Protein AF-A0A7S4V481-F1 (afdb_monomer_lite)

Organism: NCBI:txid311494

Foldseek 3Di:
DDPDDDDDPLVVLLVVFVVVQVVLCVVVVDHDPGQLRSLVVCVVVVNDDPVVSVVSVVSRVSNVCSVPPDLLVVLLVVVVVCVVVVVPVVDDCDLVNQLVVCVVVVNDHSVCSVVSVCSNVVCVPDDDPDPPPDDPDPDDD

Sequence (141 aa):
MAVRASPDAPEILLSLDSEVLRRVCAHVGLHFSGLGAAGRALHRSGRINNRLQKKMLQLDIATAYIRHASVLLACAFIEEAFAALDLRQVGGVDLDEWTERLGQLGLSKPEEAELLFDLAVGAQGGWPHDATVEPSVTLKD

pLDDT: mean 74.17, std 21.41, range [31.88, 98.19]

Radius of gyration: 20.73 Å; chains: 1; bounding box: 50×48×55 Å

Secondary structure (DSSP, 8-state):
----PPPPHHHHHHHHHHHHHHHHHHHHT---SSHHHHHHHHHHTTSS-HHHHHHHHHHHHHHHHHHH--HHHHHHHHHHHHHHTTGGGS----HHHHHHHHHHTTS--HHHHHHHHHHHHHTTS---TT-----------

Structure (mmCIF, N/CA/C/O backbone):
data_AF-A0A7S4V481-F1
#
_entry.id   AF-A0A7S4V481-F1
#
loop_
_atom_site.group_PDB
_atom_site.id
_atom_site.type_symbol
_atom_site.label_atom_id
_atom_site.label_alt_id
_atom_site.label_comp_id
_atom_site.label_asym_id
_atom_site.label_entity_id
_atom_site.label_seq_id
_atom_site.pdbx_PDB_ins_code
_atom_site.Cartn_x
_atom_site.Cartn_y
_atom_site.Cartn_z
_atom_site.occupancy
_atom_site.B_iso_or_equiv
_atom_site.auth_seq_id
_atom_site.auth_comp_id
_atom_site.auth_asym_id
_atom_site.auth_atom_id
_atom_site.pdbx_PDB_model_num
ATOM 1 N N . MET A 1 1 ? 23.024 28.311 8.038 1.00 37.53 1 MET A N 1
ATOM 2 C CA . MET A 1 1 ? 21.606 27.892 8.044 1.00 37.53 1 MET A CA 1
ATOM 3 C C . MET A 1 1 ? 21.496 26.742 7.055 1.00 37.53 1 MET A C 1
ATOM 5 O O . MET A 1 1 ? 21.703 26.977 5.875 1.00 37.53 1 MET A O 1
ATOM 9 N N . ALA A 1 2 ? 21.358 25.498 7.521 1.00 40.47 2 ALA A N 1
ATOM 10 C CA . ALA A 1 2 ? 21.327 24.346 6.619 1.00 40.47 2 ALA A CA 1
ATOM 11 C C . ALA A 1 2 ? 19.999 24.340 5.848 1.00 40.47 2 ALA A C 1
ATOM 13 O O . ALA A 1 2 ? 18.934 24.339 6.466 1.00 40.47 2 ALA A O 1
ATOM 14 N N . VAL A 1 3 ? 20.069 24.362 4.517 1.00 42.69 3 VAL A N 1
ATOM 15 C CA . VAL A 1 3 ? 18.921 24.092 3.648 1.00 42.69 3 VAL A CA 1
ATOM 16 C C . VAL A 1 3 ? 18.527 22.642 3.906 1.00 42.69 3 VAL A C 1
ATOM 18 O O . VAL A 1 3 ? 19.248 21.727 3.517 1.00 42.69 3 VAL A O 1
ATOM 21 N N . ARG A 1 4 ? 17.427 22.413 4.628 1.00 49.19 4 ARG A N 1
ATOM 22 C CA . ARG A 1 4 ? 16.812 21.085 4.643 1.00 49.19 4 ARG A CA 1
ATOM 23 C C . ARG A 1 4 ? 16.222 20.886 3.253 1.00 49.19 4 ARG A C 1
ATOM 25 O O . ARG A 1 4 ? 15.348 21.660 2.866 1.00 49.19 4 ARG A O 1
ATOM 32 N N . ALA A 1 5 ? 16.742 19.917 2.503 1.00 59.06 5 ALA A N 1
ATOM 33 C CA . ALA A 1 5 ? 16.091 19.456 1.286 1.00 59.06 5 ALA A CA 1
ATOM 34 C C . ALA A 1 5 ? 14.615 19.177 1.609 1.00 59.06 5 ALA A C 1
ATOM 36 O O . ALA A 1 5 ? 14.304 18.667 2.690 1.00 59.06 5 ALA A O 1
ATOM 37 N N . SER A 1 6 ? 13.707 19.590 0.723 1.00 68.69 6 SER A N 1
ATOM 38 C CA . SER A 1 6 ? 12.305 19.196 0.851 1.00 68.69 6 SER A CA 1
ATOM 39 C C 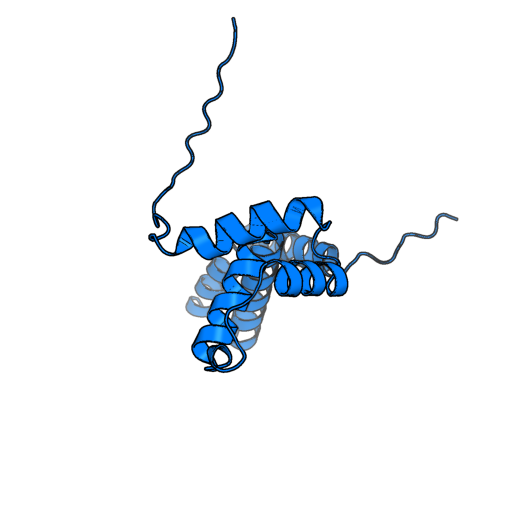. SER A 1 6 ? 12.266 17.667 0.856 1.00 68.69 6 SER A C 1
ATOM 41 O O . SER A 1 6 ? 12.877 17.091 -0.040 1.00 68.69 6 SER A O 1
ATOM 43 N N . PRO A 1 7 ? 11.612 17.010 1.831 1.00 72.88 7 PRO A N 1
ATOM 44 C CA . PRO A 1 7 ? 11.522 15.557 1.826 1.00 72.88 7 PRO A CA 1
ATOM 45 C C . PRO A 1 7 ? 10.827 15.105 0.542 1.00 72.88 7 PRO A C 1
ATOM 47 O O . PRO A 1 7 ? 9.812 15.692 0.142 1.00 72.88 7 PRO A O 1
ATOM 50 N N . ASP A 1 8 ? 11.383 14.085 -0.105 1.00 86.69 8 ASP A N 1
ATOM 51 C CA . ASP A 1 8 ? 10.801 13.533 -1.322 1.00 86.69 8 ASP A CA 1
ATOM 52 C C . ASP A 1 8 ? 9.474 12.837 -0.990 1.00 86.69 8 ASP A C 1
ATOM 54 O O . ASP A 1 8 ? 9.239 12.368 0.129 1.00 86.69 8 ASP A O 1
ATOM 58 N N . ALA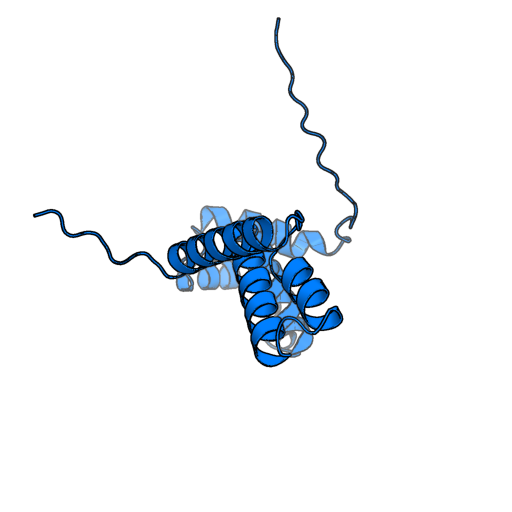 A 1 9 ? 8.573 12.762 -1.972 1.00 88.25 9 ALA A N 1
ATOM 59 C CA . ALA A 1 9 ? 7.222 12.234 -1.775 1.00 88.25 9 ALA A CA 1
ATOM 60 C C . ALA A 1 9 ? 7.165 10.857 -1.063 1.00 88.25 9 ALA A C 1
ATOM 62 O O . ALA A 1 9 ? 6.302 10.695 -0.193 1.00 88.25 9 ALA A O 1
ATOM 63 N N . PRO A 1 10 ? 8.065 9.884 -1.335 1.00 91.25 10 PRO A N 1
ATOM 64 C CA . PRO A 1 10 ? 8.070 8.608 -0.618 1.00 91.25 10 PRO A CA 1
ATOM 65 C C . PRO A 1 10 ? 8.334 8.749 0.886 1.00 91.25 10 PRO A C 1
ATOM 67 O O . PRO A 1 10 ? 7.666 8.102 1.693 1.00 91.25 10 PRO A O 1
ATOM 70 N N . GLU A 1 11 ? 9.258 9.628 1.283 1.00 91.81 11 GLU A N 1
ATOM 71 C CA . GLU A 1 11 ? 9.610 9.855 2.689 1.00 91.81 11 GLU A CA 1
ATOM 72 C C . GLU A 1 11 ? 8.437 10.474 3.462 1.00 91.81 11 GLU A C 1
ATOM 74 O O . GLU A 1 11 ? 8.134 10.061 4.588 1.00 91.81 11 GLU A O 1
ATOM 79 N N . ILE A 1 12 ? 7.723 11.412 2.827 1.00 92.19 12 ILE A N 1
ATOM 80 C CA . ILE A 1 12 ? 6.506 12.020 3.379 1.00 92.19 12 ILE A CA 1
ATOM 81 C C . ILE A 1 12 ? 5.446 10.945 3.644 1.00 92.19 12 ILE A C 1
ATOM 83 O O . ILE A 1 12 ? 4.866 10.904 4.732 1.00 92.19 12 ILE A O 1
ATOM 87 N N . LEU A 1 13 ? 5.197 10.066 2.669 1.00 94.12 13 LEU A N 1
ATOM 88 C CA . LEU A 1 13 ? 4.170 9.027 2.774 1.00 94.12 13 LEU A CA 1
ATOM 89 C C . LEU A 1 13 ? 4.513 7.989 3.850 1.00 94.12 13 LEU A C 1
ATOM 91 O O . LEU A 1 13 ? 3.661 7.681 4.684 1.00 94.12 13 LEU A O 1
ATOM 95 N N . LEU A 1 14 ? 5.759 7.506 3.889 1.00 94.38 14 LEU A N 1
ATOM 96 C CA . LEU A 1 14 ? 6.225 6.550 4.903 1.00 94.38 14 LEU A CA 1
ATOM 97 C C . LEU A 1 14 ? 6.151 7.121 6.327 1.00 94.38 14 LEU A C 1
ATOM 99 O O . LEU A 1 14 ? 5.741 6.424 7.265 1.00 94.38 14 LEU A O 1
ATOM 103 N N . SER A 1 15 ? 6.519 8.395 6.489 1.00 94.56 15 SER A N 1
ATOM 104 C CA . SER A 1 15 ? 6.458 9.091 7.778 1.00 94.56 15 SER A CA 1
ATOM 105 C C . SER A 1 15 ? 5.015 9.287 8.238 1.00 94.56 15 SER A C 1
ATOM 107 O O . SER A 1 15 ? 4.692 9.027 9.399 1.00 94.56 15 SER A O 1
ATOM 109 N N . LEU A 1 16 ? 4.132 9.702 7.324 1.00 95.00 16 LEU A N 1
ATOM 110 C CA . LEU A 1 16 ? 2.717 9.907 7.615 1.00 95.00 16 LEU A CA 1
ATOM 111 C C . LEU A 1 16 ? 2.029 8.598 8.026 1.00 95.00 16 LEU A C 1
ATOM 113 O O . LEU A 1 16 ? 1.310 8.581 9.022 1.00 95.00 16 LEU A O 1
ATOM 117 N N . ASP A 1 17 ? 2.270 7.509 7.295 1.00 96.19 17 ASP A N 1
ATOM 118 C CA . ASP A 1 17 ? 1.729 6.178 7.595 1.00 96.19 17 ASP A CA 1
ATOM 119 C C . ASP A 1 17 ? 2.120 5.706 9.001 1.00 96.19 17 ASP A C 1
ATOM 121 O O . ASP A 1 17 ? 1.263 5.389 9.832 1.00 96.19 17 ASP A O 1
ATOM 125 N N . SER A 1 18 ? 3.418 5.777 9.307 1.00 94.75 18 SER A N 1
ATOM 126 C CA . SER A 1 18 ? 3.971 5.360 10.598 1.00 94.75 18 SER A CA 1
ATOM 127 C C . SER A 1 18 ? 3.433 6.195 11.765 1.00 94.75 18 SER A C 1
ATOM 129 O O . SER A 1 18 ? 3.128 5.652 12.832 1.00 94.75 18 SER A O 1
ATOM 131 N N . GLU A 1 19 ? 3.306 7.512 11.583 1.00 97.12 19 GLU A N 1
ATOM 132 C CA . GLU A 1 19 ? 2.798 8.421 12.614 1.00 97.12 19 GLU A CA 1
ATOM 133 C C . GLU A 1 19 ? 1.303 8.205 12.874 1.00 97.12 19 GLU A C 1
ATOM 135 O O . GLU A 1 19 ? 0.881 8.077 14.028 1.00 97.12 19 GLU A O 1
ATOM 140 N N . VAL A 1 20 ? 0.488 8.111 11.818 1.00 97.31 20 VAL A N 1
ATOM 141 C CA . VAL A 1 20 ? -0.956 7.880 11.962 1.00 97.31 20 VAL A CA 1
ATOM 142 C C . VAL A 1 20 ? -1.209 6.521 12.607 1.00 97.31 20 VAL A C 1
ATOM 144 O O . VAL A 1 20 ? -2.010 6.442 13.540 1.00 97.31 20 VAL A O 1
ATOM 147 N N . LEU A 1 21 ? -0.506 5.465 12.181 1.00 97.44 21 LEU A N 1
ATOM 148 C CA . LEU A 1 21 ? -0.679 4.127 12.745 1.00 97.44 21 LEU A CA 1
ATOM 149 C C . LEU A 1 21 ? -0.338 4.113 14.235 1.00 97.44 21 LEU A C 1
ATOM 151 O O . LEU A 1 21 ? -1.124 3.621 15.044 1.00 97.44 21 LEU A O 1
ATOM 155 N N . ARG A 1 22 ? 0.789 4.725 14.617 1.00 97.62 22 ARG A N 1
ATOM 156 C CA . ARG A 1 22 ? 1.213 4.832 16.018 1.00 97.62 22 ARG A CA 1
ATOM 157 C C . ARG A 1 22 ? 0.167 5.544 16.871 1.00 97.62 22 ARG A C 1
ATOM 159 O O . ARG A 1 22 ? -0.185 5.043 17.939 1.00 97.62 22 ARG A O 1
ATOM 166 N N . ARG A 1 23 ? -0.364 6.678 16.400 1.00 97.62 23 ARG A N 1
ATOM 167 C CA . ARG A 1 23 ? -1.398 7.429 17.129 1.00 97.62 23 ARG A CA 1
ATOM 168 C C . ARG A 1 23 ? -2.711 6.669 17.233 1.00 97.62 23 ARG A C 1
ATOM 170 O O . ARG A 1 23 ? -3.334 6.690 18.291 1.00 97.62 23 ARG A O 1
ATOM 177 N N . VAL A 1 24 ? -3.122 5.983 16.169 1.00 96.88 24 VAL A N 1
ATOM 178 C CA . VAL A 1 24 ? -4.328 5.150 16.181 1.00 96.88 24 VAL A CA 1
ATOM 179 C C . VAL A 1 24 ? -4.181 4.010 17.187 1.00 96.88 24 VAL A C 1
ATOM 181 O O . VAL A 1 24 ? -5.058 3.844 18.032 1.00 96.88 24 VAL A O 1
ATOM 184 N N . CYS A 1 25 ? -3.068 3.274 17.156 1.00 97.12 25 CYS A N 1
ATOM 185 C CA . CYS A 1 25 ? -2.813 2.187 18.100 1.00 97.12 25 CYS A CA 1
ATOM 186 C C . CYS A 1 25 ? -2.806 2.689 19.551 1.00 97.12 25 CYS A C 1
ATOM 188 O O . CYS A 1 25 ? -3.476 2.107 20.403 1.00 97.12 25 CYS A O 1
ATOM 190 N N . ALA A 1 26 ? -2.124 3.808 19.819 1.00 96.94 26 ALA A N 1
ATOM 191 C CA . ALA A 1 26 ? -2.078 4.417 21.147 1.00 96.94 26 ALA A CA 1
ATOM 192 C C . ALA A 1 26 ? -3.464 4.865 21.641 1.00 96.94 26 ALA A C 1
ATOM 194 O O . ALA A 1 26 ? -3.787 4.697 22.813 1.00 96.94 26 ALA A O 1
ATOM 195 N N . HIS A 1 27 ? -4.298 5.415 20.756 1.00 95.69 27 HIS A N 1
ATOM 196 C CA . HIS A 1 27 ? -5.627 5.903 21.121 1.00 95.69 27 HIS A CA 1
ATOM 197 C C . HIS A 1 27 ? -6.653 4.777 21.320 1.00 95.69 27 HIS A C 1
ATOM 199 O O . HIS A 1 27 ? -7.555 4.890 22.147 1.00 95.69 27 HIS A O 1
ATOM 205 N N . VAL A 1 28 ? -6.551 3.699 20.541 1.00 95.12 28 VAL A N 1
ATOM 206 C CA . VAL A 1 28 ? -7.518 2.590 20.560 1.00 95.12 28 VAL A CA 1
ATOM 207 C C . VAL A 1 28 ? -7.109 1.497 21.553 1.00 95.12 28 VAL A C 1
ATOM 209 O O . VAL A 1 28 ? -7.965 0.727 21.981 1.00 95.12 28 VAL A O 1
ATOM 212 N N . GLY A 1 29 ? -5.828 1.428 21.928 1.00 94.88 29 GLY A N 1
ATOM 213 C CA . GLY A 1 29 ? -5.285 0.368 22.781 1.00 94.88 29 GLY A CA 1
ATOM 214 C C . GLY A 1 29 ? -5.175 -0.983 22.069 1.00 94.88 29 GLY A C 1
ATOM 215 O O . GLY A 1 29 ? -5.173 -2.022 22.719 1.00 94.88 29 GLY A O 1
ATOM 216 N N . LEU A 1 30 ? -5.123 -0.979 20.733 1.00 93.50 30 LEU A N 1
ATOM 217 C CA . LEU A 1 30 ? -5.017 -2.173 19.896 1.00 93.50 30 LEU A CA 1
ATOM 218 C C . LEU A 1 30 ? -3.869 -2.008 18.907 1.00 93.50 30 LEU A C 1
ATOM 220 O O . LEU A 1 30 ? -3.691 -0.935 18.334 1.00 93.50 30 LEU A O 1
ATOM 224 N N . HIS A 1 31 ? -3.130 -3.087 18.672 1.00 96.12 31 HIS A N 1
ATOM 225 C CA . HIS A 1 31 ? -2.127 -3.136 17.617 1.00 96.12 31 HIS A CA 1
ATOM 226 C C . HIS A 1 31 ? -2.764 -3.571 16.297 1.00 96.12 31 HIS A C 1
ATOM 228 O O . HIS A 1 31 ? -3.610 -4.464 16.261 1.00 96.12 31 HIS A O 1
ATOM 234 N N . PHE A 1 32 ? -2.325 -2.953 15.204 1.00 96.44 32 PHE A N 1
ATOM 235 C CA . PHE A 1 32 ? -2.728 -3.306 13.848 1.00 96.44 32 PHE A CA 1
ATOM 236 C C . PHE A 1 32 ? -1.487 -3.560 12.995 1.00 96.44 32 PHE A C 1
ATOM 238 O O . PHE A 1 32 ? -0.465 -2.904 13.185 1.00 96.44 32 PHE A O 1
ATOM 245 N N . SER A 1 33 ? -1.596 -4.479 12.035 1.00 93.50 33 SER A N 1
ATOM 246 C CA . SER A 1 33 ? -0.522 -4.777 11.079 1.00 93.50 33 SER A CA 1
ATOM 247 C C . SER A 1 33 ? -0.285 -3.662 10.052 1.00 93.50 33 SER A C 1
ATOM 249 O O . SER A 1 33 ? 0.762 -3.645 9.419 1.00 93.50 33 SER A O 1
ATOM 251 N N . GLY A 1 34 ? -1.241 -2.742 9.886 1.00 95.69 34 GLY A N 1
ATOM 252 C CA . GLY A 1 34 ? -1.180 -1.638 8.926 1.00 95.69 34 GLY A CA 1
ATOM 253 C C . GLY A 1 34 ? -2.394 -0.713 9.024 1.00 95.69 34 GLY A C 1
ATOM 254 O O . GLY A 1 34 ? -3.391 -1.027 9.698 1.00 95.69 34 GLY A O 1
ATOM 255 N N . LEU A 1 35 ? -2.333 0.435 8.346 1.00 96.19 35 LEU A N 1
ATOM 256 C CA . LEU A 1 35 ? -3.385 1.454 8.399 1.00 96.19 35 LEU A CA 1
ATOM 257 C C . LEU A 1 35 ? -4.693 0.994 7.754 1.00 96.19 35 LEU A C 1
ATOM 259 O O . LEU A 1 35 ? -5.769 1.372 8.223 1.00 96.19 35 LEU A O 1
ATOM 263 N N . GLY A 1 36 ? -4.644 0.143 6.732 1.00 96.50 36 GLY A N 1
ATOM 264 C CA . GLY A 1 36 ? -5.831 -0.415 6.095 1.00 96.50 36 GLY A CA 1
ATOM 265 C C . GLY A 1 36 ? -6.591 -1.350 7.037 1.00 96.50 36 GLY A C 1
ATOM 266 O O . GLY A 1 36 ? -7.826 -1.314 7.099 1.00 96.50 36 GLY A O 1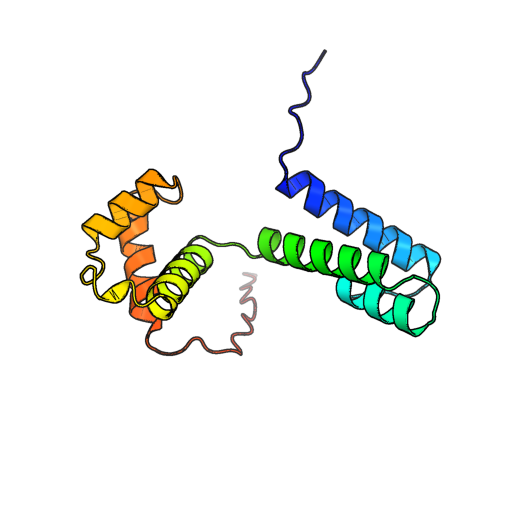
ATOM 267 N N . ALA A 1 37 ? -5.873 -2.153 7.831 1.00 96.94 37 ALA A N 1
ATOM 268 C CA . ALA A 1 37 ? -6.468 -2.991 8.871 1.00 96.94 37 ALA A CA 1
ATOM 269 C C . ALA A 1 37 ? -7.109 -2.139 9.980 1.00 96.94 37 ALA A C 1
ATOM 271 O O . ALA A 1 37 ? -8.279 -2.358 10.317 1.00 96.94 37 ALA A O 1
ATOM 272 N N . ALA A 1 38 ? -6.388 -1.124 10.466 1.00 97.62 38 ALA A N 1
ATOM 273 C CA . ALA A 1 38 ? -6.885 -0.182 11.466 1.00 97.62 38 ALA A CA 1
ATOM 274 C C . ALA A 1 38 ? -8.137 0.569 10.976 1.00 97.62 38 ALA A C 1
ATOM 276 O O . ALA A 1 38 ? -9.165 0.592 11.655 1.00 97.62 38 ALA A O 1
ATOM 277 N N . GLY A 1 39 ? -8.098 1.116 9.758 1.00 97.69 39 GLY A N 1
ATOM 278 C CA . GLY A 1 39 ? -9.209 1.852 9.155 1.00 97.69 39 GLY A CA 1
ATOM 279 C C . GLY A 1 39 ? -10.468 0.999 9.001 1.00 97.69 39 GLY A C 1
ATOM 280 O O . GLY A 1 39 ? -11.566 1.451 9.326 1.00 97.69 39 GLY A O 1
ATOM 281 N N . ARG A 1 40 ? -10.336 -0.268 8.581 1.00 98.06 40 ARG A N 1
ATOM 282 C CA . ARG A 1 40 ? -11.475 -1.203 8.511 1.00 98.06 40 ARG A CA 1
ATOM 283 C C . ARG A 1 40 ? -12.081 -1.480 9.890 1.00 98.06 40 ARG A C 1
ATOM 285 O O . ARG A 1 40 ? -13.305 -1.472 10.019 1.00 98.06 40 ARG A O 1
ATOM 292 N N . ALA A 1 41 ? -11.257 -1.711 10.913 1.00 97.38 41 ALA A N 1
ATOM 293 C CA . ALA A 1 41 ? -11.735 -1.962 12.275 1.00 97.38 41 ALA A CA 1
ATOM 294 C C . ALA A 1 41 ? -12.450 -0.737 12.877 1.00 97.38 41 ALA A C 1
ATOM 296 O O . ALA A 1 41 ? -13.537 -0.858 13.449 1.00 97.38 41 ALA A O 1
ATOM 297 N N . LEU A 1 42 ? -11.884 0.456 12.691 1.00 97.50 42 LEU A N 1
ATOM 298 C CA . LEU A 1 42 ? -12.467 1.715 13.160 1.00 97.50 42 LEU A CA 1
ATOM 299 C C . LEU A 1 42 ? -13.769 2.070 12.437 1.00 97.50 42 LEU A C 1
ATOM 301 O O . LEU A 1 42 ? -14.700 2.575 13.059 1.00 97.50 42 LEU A O 1
ATOM 305 N N . HIS A 1 43 ? -13.860 1.777 11.140 1.00 98.19 43 HIS A N 1
ATOM 306 C CA . HIS A 1 43 ? -15.084 2.000 10.377 1.00 98.19 43 HIS A CA 1
ATOM 307 C C . HIS A 1 43 ? -16.208 1.065 10.831 1.00 98.19 43 HIS A C 1
ATOM 309 O O . HIS A 1 43 ? -17.318 1.521 11.087 1.00 98.19 43 HIS A O 1
ATOM 315 N N . ARG A 1 44 ? -15.917 -0.235 11.006 1.00 97.25 44 ARG A N 1
ATOM 316 C CA . ARG A 1 44 ? -16.906 -1.209 11.509 1.00 97.25 44 ARG A CA 1
ATOM 317 C C . ARG A 1 44 ? -17.426 -0.869 12.905 1.00 97.25 44 ARG A C 1
ATOM 319 O O . ARG A 1 44 ? -18.567 -1.186 13.210 1.00 97.25 44 ARG A O 1
ATOM 326 N N . SER A 1 45 ? -16.609 -0.226 13.737 1.00 96.44 45 SER A N 1
ATOM 327 C CA . SER A 1 45 ? -17.014 0.232 15.074 1.00 96.44 45 SER A CA 1
ATOM 328 C C . SER A 1 45 ? -17.675 1.616 15.086 1.00 96.44 45 SER A C 1
ATOM 330 O O . SER A 1 45 ? -17.964 2.135 16.161 1.00 96.44 45 SER A O 1
ATOM 332 N N . GLY A 1 46 ? -17.902 2.239 13.923 1.00 97.19 46 GLY A N 1
ATOM 333 C CA . GLY A 1 46 ? -18.547 3.552 13.816 1.00 97.19 46 GLY A CA 1
ATOM 334 C C . GLY A 1 46 ? -17.690 4.732 14.291 1.00 97.19 46 GLY A C 1
ATOM 335 O O . GLY A 1 46 ? -18.200 5.841 14.413 1.00 97.19 46 GLY A O 1
ATOM 336 N N . ARG A 1 47 ? -16.391 4.526 14.553 1.00 96.75 47 ARG A N 1
ATOM 337 C CA . ARG A 1 47 ? -15.483 5.572 15.062 1.00 96.75 47 ARG A CA 1
ATOM 338 C C . ARG A 1 47 ? -14.991 6.528 13.980 1.00 96.75 47 ARG A C 1
ATOM 340 O O . ARG A 1 47 ? -14.606 7.652 14.285 1.00 96.75 47 ARG A O 1
ATOM 347 N N . ILE A 1 48 ? -14.975 6.081 12.725 1.00 97.50 48 ILE A N 1
ATOM 348 C CA . ILE A 1 48 ? -14.595 6.900 11.570 1.00 97.50 48 ILE A CA 1
ATOM 349 C C . ILE A 1 48 ? -15.585 6.715 10.426 1.00 97.50 48 ILE A C 1
ATOM 351 O O . ILE A 1 48 ? -16.202 5.662 10.278 1.00 97.50 48 ILE A O 1
ATOM 355 N N . ASN A 1 49 ? -15.693 7.730 9.572 1.00 97.94 49 ASN A N 1
ATOM 356 C CA . ASN A 1 49 ? -16.507 7.652 8.365 1.00 97.94 49 ASN A CA 1
ATOM 357 C C . ASN A 1 49 ? -15.788 6.904 7.225 1.00 97.94 49 ASN A C 1
ATOM 359 O O . ASN A 1 49 ? -14.563 6.758 7.206 1.00 97.94 49 ASN A O 1
ATOM 363 N N . ASN A 1 50 ? -16.567 6.475 6.229 1.00 97.56 50 ASN A N 1
ATOM 364 C CA . ASN A 1 50 ? -16.075 5.749 5.054 1.00 97.56 50 ASN A CA 1
ATOM 365 C C . ASN A 1 50 ? -14.996 6.529 4.275 1.00 97.56 50 ASN A C 1
ATOM 367 O O . ASN A 1 50 ? -14.046 5.954 3.752 1.00 97.56 50 ASN A O 1
ATOM 371 N N . ARG A 1 51 ? -15.097 7.865 4.222 1.00 98.00 51 ARG A N 1
ATOM 372 C CA . ARG A 1 51 ? -14.108 8.706 3.530 1.00 98.00 51 ARG A CA 1
ATOM 373 C C . ARG A 1 51 ? -12.725 8.590 4.171 1.00 98.00 51 ARG A C 1
ATOM 375 O O . ARG A 1 51 ? -11.739 8.463 3.450 1.00 98.00 51 ARG A O 1
ATOM 382 N N . LEU A 1 52 ? -12.644 8.640 5.500 1.00 97.38 52 LEU A N 1
ATOM 383 C CA . LEU A 1 52 ? -11.380 8.499 6.218 1.00 97.38 52 LEU A CA 1
ATOM 384 C C . LEU A 1 52 ? -10.845 7.067 6.121 1.00 97.38 52 LEU A C 1
ATOM 386 O O . LEU A 1 52 ? -9.657 6.892 5.871 1.00 97.38 52 LEU A O 1
ATOM 390 N N . GLN A 1 53 ? -11.718 6.059 6.212 1.00 98.12 53 GLN A N 1
ATOM 391 C CA . GLN A 1 53 ? -11.333 4.658 6.014 1.00 98.12 53 GLN A CA 1
ATOM 392 C C . GLN A 1 53 ? -10.666 4.433 4.648 1.00 98.12 53 GLN A C 1
ATOM 394 O O . GLN A 1 53 ? -9.615 3.797 4.584 1.00 98.12 53 GLN A O 1
ATOM 399 N N . LYS A 1 54 ? -11.224 4.999 3.570 1.00 97.88 54 LYS A N 1
ATOM 400 C CA . LYS A 1 54 ? -10.630 4.916 2.227 1.00 97.88 54 LYS A CA 1
ATOM 401 C C . LYS A 1 54 ? -9.279 5.618 2.137 1.00 97.88 54 LYS A C 1
ATOM 403 O O . LYS A 1 54 ? -8.361 5.063 1.550 1.00 97.88 54 LYS A O 1
ATOM 408 N N . LYS A 1 55 ? -9.133 6.798 2.750 1.00 97.69 55 LYS A N 1
ATOM 409 C CA . LYS A 1 55 ? -7.845 7.511 2.796 1.00 97.69 55 LYS A CA 1
ATOM 410 C C . LYS A 1 55 ? -6.768 6.713 3.533 1.00 97.69 55 LYS A C 1
ATOM 412 O O . LYS A 1 55 ? -5.644 6.646 3.054 1.00 97.69 55 LYS A O 1
ATOM 417 N N . MET A 1 56 ? -7.114 6.092 4.664 1.00 98.00 56 MET A N 1
ATOM 418 C CA . MET A 1 56 ? -6.192 5.220 5.404 1.00 98.00 56 MET A CA 1
ATOM 419 C C . MET A 1 56 ? -5.768 4.020 4.558 1.00 98.00 56 MET A C 1
ATOM 421 O O . MET A 1 56 ? -4.590 3.700 4.517 1.00 98.00 56 MET A O 1
ATOM 425 N N . LEU A 1 57 ? -6.712 3.396 3.845 1.00 97.56 57 LEU A N 1
ATOM 426 C CA . LEU A 1 57 ? -6.410 2.289 2.938 1.00 97.56 57 LEU A CA 1
ATOM 427 C C . LEU A 1 57 ? -5.503 2.721 1.776 1.00 97.56 57 LEU A C 1
ATOM 429 O O . LEU A 1 57 ? -4.569 2.008 1.443 1.00 97.56 57 LEU A O 1
ATOM 433 N N . GLN A 1 58 ? -5.759 3.878 1.164 1.00 97.12 58 GLN A N 1
ATOM 434 C CA . GLN A 1 58 ? -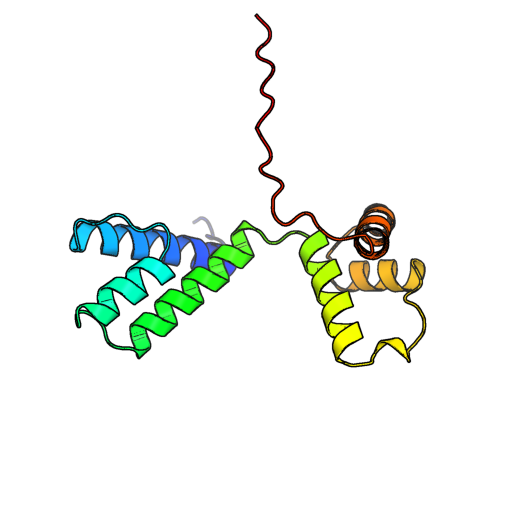4.924 4.400 0.078 1.00 97.12 58 GLN A CA 1
ATOM 435 C C . GLN A 1 58 ? -3.494 4.690 0.540 1.00 97.12 58 GLN A C 1
ATOM 437 O O . GLN A 1 58 ? -2.554 4.381 -0.186 1.00 97.12 58 GLN A O 1
ATOM 442 N N . LEU A 1 59 ? -3.336 5.257 1.739 1.00 96.31 59 LEU A N 1
ATOM 443 C CA . LEU A 1 59 ? -2.023 5.508 2.323 1.00 96.31 59 LEU A CA 1
ATOM 444 C C . LEU A 1 59 ? -1.273 4.196 2.597 1.00 96.31 59 LEU A C 1
ATOM 446 O O . LEU A 1 59 ? -0.130 4.081 2.180 1.00 96.31 59 LEU A O 1
ATOM 450 N N . ASP A 1 60 ? -1.941 3.211 3.204 1.00 96.81 60 ASP A N 1
ATOM 451 C CA . ASP A 1 60 ? -1.392 1.871 3.482 1.00 96.81 60 ASP A CA 1
ATOM 452 C C . ASP A 1 60 ? -0.938 1.159 2.198 1.00 96.81 60 ASP A C 1
ATOM 454 O O . ASP A 1 60 ? 0.138 0.574 2.140 1.00 96.81 60 ASP A O 1
ATOM 458 N N . ILE A 1 61 ? -1.740 1.249 1.129 1.00 94.25 61 ILE A N 1
ATOM 459 C CA . ILE A 1 61 ? -1.384 0.700 -0.184 1.00 94.25 61 ILE A CA 1
ATOM 460 C C . ILE A 1 61 ? -0.153 1.420 -0.738 1.00 94.25 61 ILE A C 1
ATOM 462 O O . ILE A 1 61 ? 0.804 0.767 -1.143 1.00 94.25 61 ILE A O 1
ATOM 466 N N . ALA A 1 62 ? -0.149 2.755 -0.743 1.00 93.81 62 ALA A N 1
ATOM 467 C CA . ALA A 1 62 ? 0.967 3.527 -1.277 1.00 93.81 62 ALA A CA 1
ATOM 468 C C . ALA A 1 62 ? 2.280 3.226 -0.536 1.00 93.81 62 ALA A C 1
ATOM 470 O O . ALA A 1 62 ? 3.314 3.033 -1.173 1.00 93.81 62 ALA A O 1
ATOM 471 N N . THR A 1 63 ? 2.253 3.135 0.795 1.00 94.31 63 THR A N 1
ATOM 472 C CA . THR A 1 63 ? 3.451 2.808 1.576 1.00 94.31 63 THR A CA 1
ATOM 473 C C . THR A 1 63 ? 3.875 1.356 1.429 1.00 94.31 63 THR A C 1
ATOM 475 O O . THR A 1 63 ? 5.077 1.101 1.406 1.00 94.31 63 THR A O 1
ATOM 478 N N . ALA A 1 64 ? 2.942 0.416 1.260 1.00 91.56 64 ALA A N 1
ATOM 479 C CA . ALA A 1 64 ? 3.274 -0.963 0.909 1.00 91.56 64 ALA A CA 1
ATOM 480 C C . ALA A 1 64 ? 4.011 -1.034 -0.439 1.00 91.56 64 ALA A C 1
ATOM 482 O O . ALA A 1 64 ? 5.062 -1.668 -0.517 1.00 91.56 64 ALA A O 1
ATOM 483 N N . TYR A 1 65 ? 3.531 -0.317 -1.464 1.00 88.94 65 TYR A N 1
ATOM 484 C CA . TYR A 1 65 ? 4.239 -0.205 -2.743 1.00 88.94 65 TYR A CA 1
ATOM 485 C C . TYR A 1 65 ? 5.628 0.405 -2.566 1.00 88.94 65 TYR A C 1
ATOM 487 O O . TYR A 1 65 ? 6.586 -0.150 -3.077 1.00 88.94 65 TYR A O 1
ATOM 495 N N . ILE A 1 66 ? 5.779 1.490 -1.803 1.00 91.50 66 ILE A N 1
ATOM 496 C CA . ILE A 1 66 ? 7.094 2.115 -1.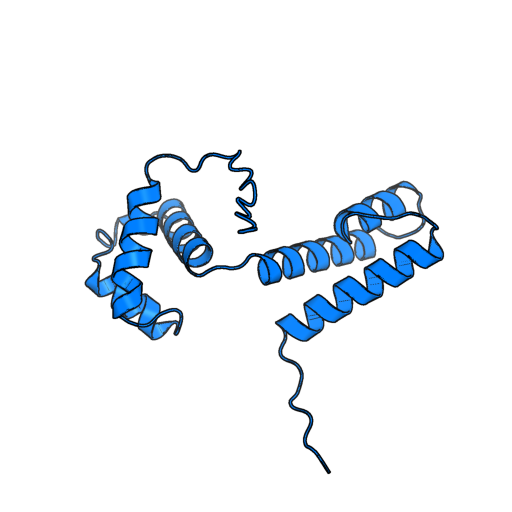586 1.00 91.50 66 ILE A CA 1
ATOM 497 C C . ILE A 1 66 ? 8.074 1.161 -0.881 1.00 91.50 66 ILE A C 1
ATOM 499 O O . ILE A 1 66 ? 9.240 1.105 -1.257 1.00 91.50 66 ILE A O 1
ATOM 503 N N . ARG A 1 67 ? 7.628 0.405 0.132 1.00 88.44 67 ARG A N 1
ATOM 504 C CA . ARG A 1 67 ? 8.494 -0.512 0.903 1.00 88.44 67 ARG A CA 1
ATOM 505 C C . ARG A 1 67 ? 8.953 -1.727 0.103 1.00 88.44 67 ARG A C 1
ATOM 507 O O . ARG A 1 67 ? 9.998 -2.289 0.416 1.00 88.44 67 ARG A O 1
ATOM 514 N N . HIS A 1 68 ? 8.146 -2.154 -0.861 1.00 87.25 68 HIS A N 1
ATOM 515 C CA . HIS A 1 68 ? 8.367 -3.394 -1.598 1.00 87.25 68 HIS A CA 1
ATOM 516 C C . HIS A 1 68 ? 8.636 -3.178 -3.086 1.00 87.25 68 HIS A C 1
ATOM 518 O O . HIS A 1 68 ? 8.868 -4.154 -3.790 1.00 87.25 68 HIS A O 1
ATOM 524 N N . ALA A 1 69 ? 8.630 -1.933 -3.569 1.00 83.56 69 ALA A N 1
ATOM 525 C CA . ALA A 1 69 ? 8.965 -1.617 -4.946 1.00 83.56 69 ALA A CA 1
ATOM 526 C C . ALA A 1 69 ? 10.380 -2.105 -5.259 1.00 83.56 69 ALA A C 1
ATOM 528 O O . ALA A 1 69 ? 11.345 -1.800 -4.559 1.00 83.56 69 ALA A O 1
ATOM 529 N N . SER A 1 70 ? 10.485 -2.854 -6.347 1.00 80.75 70 SER A N 1
ATOM 530 C CA . SER A 1 70 ? 11.743 -3.284 -6.934 1.00 80.75 70 SER A CA 1
ATOM 531 C C . SER A 1 70 ? 11.675 -3.060 -8.436 1.00 80.75 70 SER A C 1
ATOM 533 O O . SER A 1 70 ? 10.585 -3.021 -9.016 1.00 80.75 70 SER A O 1
ATOM 535 N N . VAL A 1 71 ? 12.839 -2.930 -9.074 1.00 72.94 71 VAL A N 1
ATOM 536 C CA . VAL A 1 71 ? 12.911 -2.796 -10.535 1.00 72.94 71 VAL A CA 1
ATOM 537 C C . VAL A 1 71 ? 12.249 -4.000 -11.211 1.00 72.94 71 VAL A C 1
ATOM 539 O O . VAL A 1 71 ? 11.467 -3.826 -12.136 1.00 72.94 71 VAL A O 1
ATOM 542 N N . LEU A 1 72 ? 12.443 -5.205 -10.666 1.00 74.38 72 LEU A N 1
ATOM 543 C CA . LEU A 1 72 ? 11.810 -6.424 -11.167 1.00 74.38 72 LEU A CA 1
ATOM 544 C C . LEU A 1 72 ? 10.273 -6.357 -11.142 1.00 74.38 72 LEU A C 1
ATOM 546 O O . LEU A 1 72 ? 9.630 -6.703 -12.130 1.00 74.38 72 LEU A O 1
ATOM 550 N N . LEU A 1 73 ? 9.674 -5.887 -10.041 1.00 74.88 73 LEU A N 1
ATOM 551 C CA . LEU A 1 73 ? 8.217 -5.726 -9.959 1.00 74.88 73 LEU A CA 1
ATOM 552 C C . LEU A 1 73 ? 7.705 -4.663 -10.935 1.00 74.88 73 LEU A C 1
ATOM 554 O O . LEU A 1 73 ? 6.634 -4.835 -11.514 1.00 74.88 73 LEU A O 1
ATOM 558 N N . ALA A 1 74 ? 8.463 -3.582 -11.133 1.00 76.38 74 ALA A N 1
ATOM 559 C CA . ALA A 1 74 ? 8.115 -2.551 -12.105 1.00 76.38 74 ALA A CA 1
ATOM 560 C C . ALA A 1 74 ? 8.140 -3.102 -13.542 1.00 76.38 74 ALA A C 1
ATOM 562 O O . ALA A 1 74 ? 7.186 -2.900 -14.289 1.00 76.38 74 ALA A O 1
ATOM 563 N N . CYS A 1 75 ? 9.184 -3.852 -13.902 1.00 73.50 75 CYS A N 1
ATOM 564 C CA . CYS A 1 75 ? 9.311 -4.523 -15.194 1.00 73.50 75 CYS A CA 1
ATOM 565 C C . CYS A 1 75 ? 8.170 -5.518 -15.446 1.00 73.50 75 CYS A C 1
ATOM 567 O O . CYS A 1 75 ? 7.516 -5.450 -16.484 1.00 73.50 75 CYS A O 1
ATOM 569 N N . ALA A 1 76 ? 7.879 -6.394 -14.479 1.00 75.25 76 ALA A N 1
ATOM 570 C CA . ALA A 1 76 ? 6.787 -7.360 -14.592 1.00 75.25 76 ALA A CA 1
ATOM 571 C C . ALA A 1 76 ? 5.422 -6.674 -14.785 1.00 75.25 76 ALA A C 1
ATOM 573 O O . ALA A 1 76 ? 4.624 -7.103 -15.617 1.00 75.25 76 ALA A O 1
ATOM 574 N N . PHE A 1 77 ? 5.171 -5.576 -14.064 1.00 78.50 77 PHE A N 1
ATOM 575 C CA . PHE A 1 77 ? 3.945 -4.793 -14.217 1.00 78.50 77 PHE A CA 1
ATOM 576 C C . PHE A 1 77 ? 3.820 -4.150 -15.608 1.00 78.50 77 PHE A C 1
ATOM 578 O O . PHE A 1 77 ? 2.726 -4.133 -16.169 1.00 78.50 77 PHE A O 1
ATOM 585 N N . ILE A 1 78 ? 4.914 -3.634 -16.182 1.00 75.62 78 ILE A N 1
ATOM 586 C CA . ILE A 1 78 ? 4.915 -3.070 -17.544 1.00 75.62 78 ILE A CA 1
ATOM 587 C C . ILE A 1 78 ? 4.512 -4.139 -18.568 1.00 75.62 78 ILE A C 1
ATOM 589 O O . ILE A 1 78 ? 3.630 -3.892 -19.390 1.00 75.62 78 ILE A O 1
ATOM 593 N N . GLU A 1 79 ? 5.097 -5.335 -18.481 1.00 71.44 79 GLU A N 1
ATOM 594 C CA . GLU A 1 79 ? 4.771 -6.451 -19.378 1.00 71.44 79 GLU A CA 1
ATOM 595 C C . GLU A 1 79 ? 3.312 -6.903 -19.238 1.00 71.44 79 GLU A C 1
ATOM 597 O O . GLU A 1 79 ? 2.619 -7.111 -20.238 1.00 71.44 79 GLU A O 1
ATOM 602 N N . GLU A 1 80 ? 2.809 -7.010 -18.004 1.00 72.19 80 GLU A N 1
ATOM 603 C CA . GLU A 1 80 ? 1.401 -7.320 -17.738 1.00 72.19 80 GLU A CA 1
ATOM 604 C C . GLU A 1 80 ? 0.469 -6.250 -18.327 1.00 72.19 80 GLU A C 1
ATOM 606 O O . GLU A 1 80 ? -0.524 -6.573 -18.985 1.00 72.19 80 GLU A O 1
ATOM 611 N N . ALA A 1 81 ? 0.801 -4.970 -18.155 1.00 72.69 81 ALA A N 1
ATOM 612 C CA . ALA A 1 81 ? 0.015 -3.870 -18.697 1.00 72.69 81 ALA A CA 1
ATOM 613 C C . ALA A 1 81 ? -0.004 -3.886 -20.234 1.00 72.69 81 ALA A C 1
ATOM 615 O O . ALA A 1 81 ? -1.062 -3.719 -20.843 1.00 72.69 81 ALA A O 1
ATOM 616 N N . PHE A 1 82 ? 1.137 -4.129 -20.879 1.00 73.56 82 PHE A N 1
ATOM 617 C CA . PHE A 1 82 ? 1.230 -4.181 -22.341 1.00 73.56 82 PHE A CA 1
ATOM 618 C C . PHE A 1 82 ? 0.517 -5.397 -22.926 1.00 73.56 82 PHE A C 1
ATOM 620 O O . PHE A 1 82 ? -0.139 -5.292 -23.964 1.00 73.56 82 PHE A O 1
ATOM 627 N N . ALA A 1 83 ? 0.570 -6.527 -22.226 1.00 66.38 83 ALA A N 1
ATOM 628 C CA . ALA A 1 83 ? -0.222 -7.704 -22.539 1.00 66.38 83 ALA A CA 1
ATOM 629 C C . ALA A 1 83 ? -1.723 -7.430 -22.533 1.00 66.38 83 ALA A C 1
ATOM 631 O O . ALA A 1 83 ? -2.420 -7.771 -23.486 1.00 66.38 83 ALA A O 1
ATOM 632 N N . ALA A 1 84 ? -2.210 -6.829 -21.447 1.00 71.12 84 ALA A N 1
ATOM 633 C CA . ALA A 1 84 ? -3.630 -6.589 -21.230 1.00 71.12 84 ALA A CA 1
ATOM 634 C C . ALA A 1 84 ? -4.210 -5.568 -22.218 1.00 71.12 84 ALA A C 1
ATOM 636 O O . ALA A 1 84 ? -5.390 -5.637 -22.556 1.00 71.12 84 ALA A O 1
ATOM 637 N N . LEU A 1 85 ? -3.383 -4.634 -22.686 1.00 71.06 85 LEU A N 1
ATOM 638 C CA . LEU A 1 85 ? -3.764 -3.603 -23.648 1.00 71.06 85 LEU A CA 1
ATOM 639 C C . LEU A 1 85 ? -3.580 -4.033 -25.119 1.00 71.06 85 LEU A C 1
ATOM 641 O O . LEU A 1 85 ? -3.738 -3.194 -26.001 1.00 71.06 85 LEU A O 1
ATOM 645 N N . ASP A 1 86 ? -3.246 -5.305 -25.384 1.00 63.03 86 ASP A N 1
ATOM 646 C CA . ASP A 1 86 ? -2.889 -5.840 -26.715 1.00 63.03 86 ASP A CA 1
ATOM 647 C C . ASP A 1 86 ? -1.824 -4.993 -27.441 1.00 63.03 86 ASP A C 1
ATOM 649 O O . ASP A 1 86 ? -1.770 -4.892 -28.665 1.00 63.03 86 ASP A O 1
ATOM 653 N N . LEU A 1 87 ? -0.918 -4.387 -26.666 1.00 54.97 87 LEU A N 1
ATOM 654 C CA . LEU A 1 87 ? 0.237 -3.669 -27.206 1.00 54.97 87 LEU A CA 1
ATOM 655 C C . LEU A 1 87 ? 1.305 -4.639 -27.740 1.00 54.97 87 LEU A C 1
ATOM 657 O O . LEU A 1 87 ? 2.266 -4.210 -28.367 1.00 54.97 87 LEU A O 1
ATOM 661 N N . ARG A 1 88 ? 1.115 -5.955 -27.559 1.00 50.84 88 ARG A N 1
ATOM 662 C CA . ARG A 1 88 ? 1.989 -7.022 -28.076 1.00 50.84 88 ARG A CA 1
ATOM 663 C C . ARG A 1 88 ? 1.966 -7.161 -29.601 1.00 50.84 88 ARG A C 1
ATOM 665 O O . ARG A 1 88 ? 2.855 -7.800 -30.154 1.00 50.84 88 ARG A O 1
ATOM 672 N N . GLN A 1 89 ? 0.988 -6.571 -30.297 1.00 47.19 89 GLN A N 1
ATOM 673 C CA . GLN A 1 89 ? 1.053 -6.460 -31.761 1.00 47.19 89 GLN A CA 1
ATOM 674 C C . GLN A 1 89 ? 2.060 -5.401 -32.242 1.00 47.19 89 GLN A C 1
ATOM 676 O O . GLN A 1 89 ? 2.304 -5.292 -33.442 1.00 47.19 89 GLN A O 1
ATOM 681 N N . VAL A 1 90 ? 2.703 -4.670 -31.327 1.00 47.25 90 VAL A N 1
ATOM 682 C CA . VAL A 1 90 ? 3.841 -3.788 -31.611 1.00 47.25 90 VAL A CA 1
ATOM 683 C C . VAL A 1 90 ? 5.157 -4.539 -31.360 1.00 47.25 90 VAL A C 1
ATOM 685 O O . VAL A 1 90 ? 5.976 -4.101 -30.571 1.00 47.25 90 VAL A O 1
ATOM 688 N N . GLY A 1 91 ? 5.349 -5.690 -32.015 1.00 47.19 91 GLY A N 1
ATOM 689 C CA . GLY A 1 91 ? 6.617 -6.436 -31.993 1.00 47.19 91 GLY A CA 1
ATOM 690 C C . GLY A 1 91 ? 6.940 -7.120 -30.657 1.00 47.19 91 GLY A C 1
ATOM 691 O O . GLY A 1 91 ? 6.561 -6.667 -29.582 1.00 47.19 91 GLY A O 1
ATOM 692 N N . GLY A 1 92 ? 7.630 -8.260 -30.708 1.00 52.62 92 GLY A N 1
ATOM 693 C CA . GLY A 1 92 ? 8.244 -8.811 -29.500 1.00 52.62 92 GLY A CA 1
ATOM 694 C C . GLY A 1 92 ? 9.214 -7.780 -28.933 1.00 52.62 92 GLY A C 1
ATOM 695 O O . GLY A 1 92 ? 9.964 -7.182 -29.699 1.00 52.62 92 GLY A O 1
ATOM 696 N N . VAL A 1 93 ? 9.162 -7.553 -27.624 1.00 55.78 93 VAL A N 1
ATOM 697 C CA . VAL A 1 93 ? 10.079 -6.640 -26.945 1.00 55.78 93 VAL A CA 1
ATOM 698 C C . VAL A 1 93 ? 11.487 -7.215 -27.083 1.00 55.78 93 VAL A C 1
ATOM 700 O O . VAL A 1 93 ? 11.814 -8.226 -26.461 1.00 55.78 93 VAL A O 1
ATOM 703 N N . ASP A 1 94 ? 12.279 -6.609 -27.961 1.00 66.69 94 ASP A N 1
ATOM 704 C CA . ASP A 1 94 ? 13.693 -6.923 -28.133 1.00 66.69 94 ASP A CA 1
ATOM 705 C C . ASP A 1 94 ? 14.472 -6.415 -26.914 1.00 66.69 94 ASP A C 1
ATOM 707 O O . ASP A 1 94 ? 14.139 -5.370 -26.347 1.00 66.69 94 ASP A O 1
ATOM 711 N N . LEU A 1 95 ? 15.508 -7.145 -26.501 1.00 60.50 95 LEU A N 1
ATOM 712 C CA . LEU A 1 95 ? 16.347 -6.789 -25.357 1.00 60.50 95 LEU A CA 1
ATOM 713 C C . LEU A 1 95 ? 16.964 -5.393 -25.539 1.00 60.50 95 LEU A C 1
ATOM 715 O O . LEU A 1 95 ? 17.072 -4.633 -24.574 1.00 60.50 95 LEU A O 1
ATOM 719 N N . ASP A 1 96 ? 17.299 -5.028 -26.777 1.00 65.44 96 ASP A N 1
ATOM 720 C CA . ASP A 1 96 ? 17.823 -3.707 -27.122 1.00 65.44 96 ASP A CA 1
ATOM 721 C C . ASP A 1 96 ? 16.775 -2.601 -26.899 1.00 65.44 96 ASP A C 1
ATOM 723 O O . ASP A 1 96 ? 17.059 -1.594 -26.245 1.00 65.44 96 ASP A O 1
ATOM 727 N N . GLU A 1 97 ? 15.532 -2.812 -27.349 1.00 69.00 97 GLU A N 1
ATOM 728 C CA . GLU A 1 97 ? 14.418 -1.879 -27.120 1.00 69.00 97 GLU A CA 1
ATOM 729 C C . GLU A 1 97 ? 14.091 -1.760 -25.624 1.00 69.00 97 GLU A C 1
ATOM 731 O O . GLU A 1 97 ? 13.783 -0.682 -25.107 1.00 69.00 97 GLU A O 1
ATOM 736 N N . TRP A 1 98 ? 14.180 -2.872 -24.902 1.00 68.62 98 TRP A N 1
ATOM 737 C CA . TRP A 1 98 ? 13.932 -2.919 -23.470 1.00 68.62 98 TRP A CA 1
ATOM 738 C C . TRP A 1 98 ? 14.996 -2.175 -22.664 1.00 68.62 98 TRP A C 1
ATOM 740 O O . TRP A 1 98 ? 14.678 -1.386 -21.771 1.00 68.62 98 TRP A O 1
ATOM 750 N N . THR A 1 99 ? 16.259 -2.366 -23.034 1.00 65.56 99 THR A N 1
ATOM 751 C CA . THR A 1 99 ? 17.410 -1.678 -22.450 1.00 65.56 99 THR A CA 1
ATOM 752 C C . THR A 1 99 ? 17.334 -0.174 -22.699 1.00 65.56 99 THR A C 1
ATOM 754 O O . THR A 1 99 ? 17.547 0.620 -21.778 1.00 65.56 99 THR A O 1
ATOM 757 N N . GLU A 1 100 ? 16.956 0.235 -23.914 1.00 71.31 100 GLU A N 1
ATOM 758 C CA . GLU A 1 100 ? 16.735 1.643 -24.244 1.00 71.31 100 GLU A CA 1
ATOM 759 C C . GLU A 1 100 ? 15.608 2.248 -23.392 1.00 71.31 100 GLU A C 1
ATOM 761 O O . GLU A 1 100 ? 15.775 3.321 -22.804 1.00 71.31 100 GLU A O 1
ATOM 766 N N . ARG A 1 101 ? 14.479 1.543 -23.252 1.00 67.31 101 ARG A N 1
ATOM 767 C CA . ARG A 1 101 ? 13.335 1.997 -22.446 1.00 67.31 101 ARG A CA 1
ATOM 768 C C . ARG A 1 101 ? 13.675 2.146 -20.965 1.00 67.31 101 ARG A C 1
ATOM 770 O O . ARG A 1 101 ? 13.309 3.156 -20.361 1.00 67.31 101 ARG A O 1
ATOM 777 N N . LEU A 1 102 ? 14.389 1.191 -20.370 1.00 67.19 102 LEU A N 1
ATOM 778 C CA . LEU A 1 102 ? 14.822 1.303 -18.973 1.00 67.19 102 LEU A CA 1
ATOM 779 C C . LEU A 1 102 ? 15.803 2.460 -18.765 1.00 67.19 102 LEU A C 1
ATOM 781 O O . LEU A 1 102 ? 15.700 3.173 -17.762 1.00 67.19 102 LEU A O 1
ATOM 785 N N . GLY A 1 103 ? 16.686 2.697 -19.739 1.00 68.44 103 GLY A N 1
ATOM 786 C CA . GLY A 1 103 ? 17.573 3.856 -19.759 1.00 68.44 103 GLY A CA 1
ATOM 787 C C . GLY A 1 103 ? 16.811 5.185 -19.802 1.00 68.44 103 GLY A C 1
ATOM 788 O O . GLY A 1 103 ? 17.111 6.086 -19.020 1.00 68.44 103 GLY A O 1
ATOM 789 N N . GLN A 1 104 ? 15.780 5.302 -20.649 1.00 70.38 104 GLN A N 1
ATOM 790 C CA . GLN A 1 104 ? 14.932 6.503 -20.736 1.00 70.38 104 GLN A CA 1
ATOM 791 C C . GLN A 1 104 ? 14.151 6.779 -19.441 1.00 70.38 104 GLN A C 1
ATOM 793 O O . GLN A 1 104 ? 13.948 7.937 -19.076 1.00 70.38 104 GLN A O 1
ATOM 798 N N . LEU A 1 105 ? 13.727 5.727 -18.736 1.00 63.06 105 LEU A N 1
ATOM 799 C CA . LEU A 1 105 ? 13.022 5.837 -17.455 1.00 63.06 105 LEU A CA 1
ATOM 800 C C . LEU A 1 105 ? 13.970 6.025 -16.257 1.00 63.06 105 LEU A C 1
ATOM 802 O O . LEU A 1 105 ? 13.501 6.247 -15.141 1.00 63.06 105 LEU A O 1
ATOM 806 N N . GLY A 1 106 ? 15.289 5.940 -16.470 1.00 67.75 106 GLY A N 1
ATOM 807 C CA . GLY A 1 106 ? 16.298 6.022 -15.412 1.00 67.75 106 GLY A CA 1
ATOM 808 C C . GLY A 1 106 ? 16.222 4.871 -14.403 1.00 67.75 106 GLY A C 1
ATOM 809 O O . GLY A 1 106 ? 16.622 5.046 -13.253 1.00 67.75 106 GLY A O 1
ATOM 810 N N . LEU A 1 107 ? 15.665 3.724 -14.804 1.00 60.00 107 LEU A N 1
ATOM 811 C CA . LEU A 1 107 ? 15.358 2.602 -13.910 1.00 60.00 107 LEU A CA 1
ATOM 812 C C . LEU A 1 107 ? 16.510 1.604 -13.758 1.00 60.00 107 LEU A C 1
ATOM 814 O O . LEU A 1 107 ? 16.541 0.881 -12.764 1.00 60.00 107 LEU A O 1
ATOM 818 N N . SER A 1 108 ? 17.447 1.560 -14.706 1.00 61.03 108 SER A N 1
ATOM 819 C CA . SER A 1 108 ? 18.618 0.682 -14.633 1.00 61.03 108 SER A CA 1
ATOM 820 C C . SER A 1 108 ? 19.759 1.185 -15.516 1.00 61.03 108 SER A C 1
ATOM 822 O O . SER A 1 108 ? 19.553 1.965 -16.451 1.00 61.03 108 SER A O 1
ATOM 824 N N . LYS A 1 109 ? 20.980 0.714 -15.244 1.00 65.38 109 LYS A N 1
ATOM 825 C CA . LYS A 1 109 ? 22.068 0.803 -1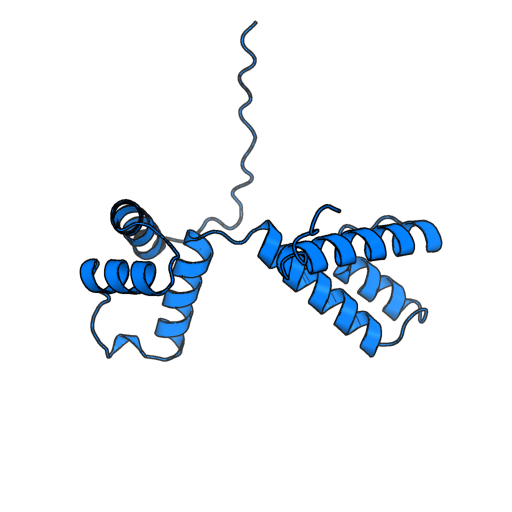6.228 1.00 65.38 109 LYS A CA 1
ATOM 826 C C . LYS A 1 109 ? 21.875 -0.254 -17.327 1.00 65.38 109 LYS A C 1
ATOM 828 O O . LYS A 1 109 ? 21.223 -1.267 -17.070 1.00 65.38 109 LYS A O 1
ATOM 833 N N . PRO A 1 110 ? 22.466 -0.078 -18.524 1.00 57.53 110 PRO A N 1
ATOM 834 C CA . PRO A 1 110 ? 22.345 -1.055 -19.613 1.00 57.53 110 PRO A CA 1
ATOM 835 C C . PRO A 1 110 ? 22.797 -2.467 -19.211 1.00 57.53 110 PRO A C 1
ATOM 837 O O . PRO A 1 110 ? 22.162 -3.456 -19.543 1.00 57.53 110 PRO A O 1
ATOM 840 N N . GLU A 1 111 ? 23.849 -2.539 -18.399 1.00 62.91 111 GLU A N 1
ATOM 841 C CA . GLU A 1 111 ? 24.424 -3.765 -17.833 1.00 62.91 111 GLU A CA 1
ATOM 842 C C . GLU A 1 111 ? 23.518 -4.492 -16.816 1.00 62.91 111 GLU A C 1
ATOM 844 O O . GLU A 1 111 ? 23.724 -5.667 -16.534 1.00 62.91 111 GLU A O 1
ATOM 849 N N . GLU A 1 112 ? 22.488 -3.827 -16.287 1.00 63.69 112 GLU A N 1
ATOM 850 C CA . GLU A 1 112 ? 21.476 -4.425 -15.402 1.00 63.69 112 GLU A CA 1
ATOM 851 C C . GLU A 1 112 ? 20.203 -4.819 -16.169 1.00 63.69 112 GLU A C 1
ATOM 853 O O . GLU A 1 112 ? 19.402 -5.610 -15.670 1.00 63.69 112 GLU A O 1
ATOM 858 N N . ALA A 1 113 ? 20.016 -4.288 -17.383 1.00 64.06 113 ALA A N 1
ATOM 859 C CA . ALA A 1 113 ? 18.838 -4.540 -18.201 1.00 64.06 113 ALA A CA 1
ATOM 860 C C . ALA A 1 113 ? 18.794 -5.991 -18.703 1.00 64.06 113 ALA A C 1
ATOM 862 O O . ALA A 1 113 ? 17.755 -6.625 -18.644 1.00 64.06 113 ALA A O 1
ATOM 863 N N . GLU A 1 114 ? 19.915 -6.589 -19.092 1.00 61.22 114 GLU A N 1
ATOM 864 C CA . GLU A 1 114 ? 19.927 -7.994 -19.529 1.00 61.22 114 GLU A CA 1
ATOM 865 C C . GLU A 1 114 ? 19.461 -8.955 -18.418 1.00 61.22 114 GLU A C 1
ATOM 867 O O . GLU A 1 114 ? 18.594 -9.801 -18.630 1.00 61.22 114 GLU A O 1
ATOM 872 N N . LEU A 1 115 ? 19.918 -8.732 -17.180 1.00 63.78 115 LEU A N 1
ATOM 873 C CA . LEU A 1 115 ? 19.517 -9.531 -16.019 1.00 63.78 115 LEU A CA 1
ATOM 874 C C . LEU A 1 115 ? 18.032 -9.350 -15.666 1.00 63.78 115 LEU A C 1
ATOM 876 O O . LEU A 1 115 ? 17.340 -10.303 -15.305 1.00 63.78 115 LEU A O 1
ATOM 880 N N . LEU A 1 116 ? 17.539 -8.113 -15.738 1.00 63.25 116 LEU A N 1
ATOM 881 C CA . LEU A 1 116 ? 16.140 -7.807 -15.462 1.00 63.25 116 LEU A CA 1
ATOM 882 C C . LEU A 1 116 ? 15.226 -8.337 -16.584 1.00 63.25 116 LEU A C 1
ATOM 884 O O . LEU A 1 116 ? 14.100 -8.741 -16.289 1.00 63.25 116 LEU A O 1
ATOM 888 N N . PHE A 1 117 ? 15.701 -8.365 -17.833 1.00 61.59 117 PHE A N 1
ATOM 889 C CA . PHE A 1 117 ? 14.980 -8.897 -18.990 1.00 61.59 117 PHE A CA 1
ATOM 890 C C . PHE A 1 117 ? 14.832 -10.407 -18.857 1.00 61.59 117 PHE A C 1
ATOM 892 O O . PHE A 1 117 ? 13.718 -10.918 -18.912 1.00 61.59 117 PHE A O 1
ATOM 899 N N . ASP A 1 118 ? 15.924 -11.111 -18.556 1.00 61.31 118 ASP A N 1
ATOM 900 C CA . ASP A 1 118 ? 15.910 -12.553 -18.313 1.00 61.31 118 ASP A CA 1
ATOM 901 C C . ASP A 1 118 ? 15.012 -12.936 -17.131 1.00 61.31 118 ASP A C 1
ATOM 903 O O . ASP A 1 118 ? 14.322 -13.953 -17.177 1.00 61.31 118 ASP A O 1
ATOM 907 N N . LEU A 1 119 ? 14.953 -12.114 -16.078 1.00 61.25 119 LEU A N 1
ATOM 908 C CA . LEU A 1 119 ? 14.029 -12.324 -14.960 1.00 61.25 119 LEU A CA 1
ATOM 909 C C . LEU A 1 119 ? 12.565 -12.055 -15.344 1.00 61.25 119 LEU A C 1
ATOM 911 O O . LEU A 1 119 ? 11.679 -12.800 -14.922 1.00 61.25 119 LEU A O 1
ATOM 915 N N . ALA A 1 120 ? 12.294 -11.014 -16.135 1.00 59.59 120 ALA A N 1
ATOM 916 C CA . ALA A 1 120 ? 10.945 -10.662 -16.578 1.00 59.59 120 ALA A CA 1
ATOM 917 C C . ALA A 1 120 ? 10.388 -11.670 -17.600 1.00 59.59 120 ALA A C 1
ATOM 919 O O . ALA A 1 120 ? 9.228 -12.073 -17.510 1.00 59.59 120 ALA A O 1
ATOM 920 N N . VAL A 1 121 ? 11.226 -12.126 -18.534 1.00 58.81 121 VAL A N 1
ATOM 921 C CA . VAL A 1 121 ? 10.882 -13.111 -19.568 1.00 58.81 121 VAL A CA 1
ATOM 922 C C . VAL A 1 121 ? 10.943 -14.543 -19.013 1.00 58.81 121 VAL A C 1
ATOM 924 O O . VAL A 1 121 ? 10.098 -15.372 -19.350 1.00 58.81 121 VAL A O 1
ATOM 927 N N . GLY A 1 122 ? 11.869 -14.836 -18.095 1.00 49.44 122 GLY A N 1
ATOM 928 C CA . GLY A 1 122 ? 12.004 -16.130 -17.413 1.00 49.44 122 GLY A CA 1
ATOM 929 C C . GLY A 1 122 ? 10.908 -16.427 -16.379 1.00 49.44 122 GLY A C 1
ATOM 930 O O . GLY A 1 122 ? 10.630 -17.594 -16.096 1.00 49.44 122 GLY A O 1
ATOM 931 N N . ALA A 1 123 ? 10.206 -15.407 -15.870 1.00 48.25 123 ALA A N 1
ATOM 932 C CA . ALA A 1 123 ? 9.050 -15.561 -14.977 1.00 48.25 123 ALA A CA 1
ATOM 933 C C . ALA A 1 123 ? 7.787 -16.133 -15.661 1.00 48.25 123 ALA A C 1
ATOM 935 O O . ALA A 1 123 ? 6.774 -16.356 -14.993 1.00 48.25 123 ALA A O 1
ATOM 936 N N . GLN A 1 124 ? 7.838 -16.455 -16.962 1.00 45.97 124 GLN A N 1
ATOM 937 C CA . GLN A 1 124 ? 6.781 -17.212 -17.650 1.00 45.97 124 GLN A CA 1
ATOM 938 C C . GLN A 1 124 ? 6.522 -18.605 -17.035 1.00 45.97 124 GLN A C 1
ATOM 940 O O . GLN A 1 124 ? 5.489 -19.216 -17.307 1.00 45.97 124 GLN A O 1
ATOM 945 N N . GLY A 1 125 ? 7.408 -19.091 -16.159 1.00 39.41 125 GLY A N 1
ATOM 946 C CA . GLY A 1 125 ? 7.220 -20.291 -15.344 1.00 39.41 125 GLY A CA 1
ATOM 947 C C . GLY A 1 125 ? 6.769 -20.010 -13.908 1.00 39.41 125 GLY A C 1
ATOM 948 O O . GLY A 1 125 ? 7.458 -20.434 -12.995 1.00 39.41 125 GLY A O 1
ATOM 949 N N . GLY A 1 126 ? 5.644 -19.314 -13.705 1.00 31.88 126 GLY A N 1
ATOM 950 C CA . GLY A 1 126 ? 4.877 -19.288 -12.446 1.00 31.88 126 GLY A CA 1
ATOM 951 C C . GLY A 1 126 ? 5.642 -18.896 -11.172 1.00 31.88 126 GLY A C 1
ATOM 952 O O . GLY A 1 126 ? 6.341 -19.704 -10.566 1.00 31.88 126 GLY A O 1
ATOM 953 N N . TRP A 1 127 ? 5.413 -17.680 -10.673 1.00 35.75 127 TRP A N 1
ATOM 954 C CA . TRP A 1 127 ? 5.916 -17.287 -9.356 1.00 35.75 127 TRP A CA 1
ATOM 955 C C . TRP A 1 127 ? 5.306 -18.180 -8.255 1.00 35.75 127 TRP A C 1
ATOM 957 O O . TRP A 1 127 ? 4.077 -18.288 -8.175 1.00 35.75 127 TRP A O 1
ATOM 967 N N . PRO A 1 128 ? 6.107 -18.815 -7.379 1.00 34.69 128 PRO A N 1
ATOM 968 C CA . PRO A 1 128 ? 5.572 -19.537 -6.237 1.00 34.69 128 PRO A CA 1
ATOM 969 C C . PRO A 1 128 ? 4.987 -18.511 -5.264 1.00 34.69 128 PRO A C 1
ATOM 971 O O . PRO A 1 128 ? 5.709 -17.707 -4.677 1.00 34.69 128 PRO A O 1
ATOM 974 N N . HIS A 1 129 ? 3.671 -18.542 -5.069 1.00 40.62 129 HIS A N 1
ATOM 975 C CA . HIS A 1 129 ? 2.956 -17.689 -4.112 1.00 40.62 129 HIS A CA 1
ATOM 976 C C . HIS A 1 129 ? 3.362 -17.908 -2.635 1.00 40.62 129 HIS A C 1
ATOM 978 O O . HIS A 1 129 ? 2.774 -17.280 -1.760 1.00 40.62 129 HIS A O 1
ATOM 984 N N . ASP A 1 130 ? 4.355 -18.761 -2.355 1.00 34.59 130 ASP A N 1
ATOM 985 C CA . ASP A 1 130 ? 4.661 -19.262 -1.011 1.00 34.59 130 ASP A CA 1
ATOM 986 C C . ASP A 1 130 ? 6.167 -19.341 -0.688 1.00 34.59 130 ASP A C 1
ATOM 988 O O . ASP A 1 130 ? 6.600 -20.131 0.148 1.00 34.59 130 ASP A O 1
ATOM 992 N N . ALA A 1 131 ? 7.008 -18.528 -1.338 1.00 37.00 131 ALA A N 1
ATOM 993 C CA . ALA A 1 131 ? 8.414 -18.424 -0.948 1.00 37.00 131 ALA A CA 1
ATOM 994 C C . ALA A 1 131 ? 8.557 -17.619 0.359 1.00 37.00 131 ALA A C 1
ATOM 996 O O . ALA A 1 131 ? 8.962 -16.456 0.365 1.00 37.00 131 ALA A O 1
ATOM 997 N N . THR A 1 132 ? 8.239 -18.250 1.491 1.00 36.47 132 THR A N 1
ATOM 998 C CA . THR A 1 132 ? 8.825 -17.885 2.780 1.00 36.47 132 THR A CA 1
ATOM 999 C C . THR A 1 132 ? 10.334 -18.061 2.659 1.00 36.47 132 THR A C 1
ATOM 1001 O O . THR A 1 132 ? 10.853 -19.173 2.723 1.00 36.47 132 THR A O 1
ATOM 1004 N N . VAL A 1 133 ? 11.044 -16.959 2.434 1.00 36.59 133 VAL A N 1
ATOM 1005 C CA . VAL A 1 133 ? 12.500 -16.919 2.553 1.00 36.59 133 VAL A CA 1
ATOM 1006 C C . VAL A 1 133 ? 12.825 -17.098 4.035 1.00 36.59 133 VAL A C 1
ATOM 1008 O O . VAL A 1 133 ? 12.734 -16.153 4.817 1.00 36.59 133 VAL A O 1
ATOM 1011 N N . GLU A 1 134 ? 13.156 -18.323 4.441 1.00 31.89 134 GLU A N 1
ATOM 1012 C CA . GLU A 1 134 ? 13.803 -18.548 5.730 1.00 31.89 134 GLU A CA 1
ATOM 1013 C C . GLU A 1 134 ? 15.184 -17.874 5.701 1.00 31.89 134 GLU A C 1
ATOM 1015 O O . GLU A 1 134 ? 15.971 -18.119 4.780 1.00 31.89 134 GLU A O 1
ATOM 1020 N N . PRO A 1 135 ? 15.517 -17.011 6.675 1.00 36.16 135 PRO A N 1
ATOM 1021 C CA . PRO A 1 135 ? 16.841 -16.422 6.739 1.00 36.16 135 PRO A CA 1
ATOM 1022 C C . PRO A 1 135 ? 17.836 -17.489 7.205 1.00 36.16 135 PRO A C 1
ATOM 1024 O O . PRO A 1 135 ? 17.942 -17.787 8.394 1.00 36.16 135 PRO A O 1
ATOM 1027 N N . SER A 1 136 ? 18.604 -18.048 6.271 1.00 37.31 136 SER A N 1
ATOM 1028 C CA . SER A 1 136 ? 19.783 -18.850 6.592 1.00 37.31 136 SER A CA 1
ATOM 1029 C C . SER A 1 136 ? 20.882 -17.936 7.144 1.00 37.31 136 SER A C 1
ATOM 1031 O O . SER A 1 136 ? 21.728 -17.427 6.408 1.00 37.31 136 SER A O 1
ATOM 1033 N N . VAL A 1 137 ? 20.867 -17.705 8.455 1.00 37.75 137 VAL A N 1
ATOM 1034 C CA . VAL A 1 137 ? 22.012 -17.152 9.180 1.00 37.75 137 VAL A CA 1
ATOM 1035 C C . VAL A 1 137 ? 22.905 -18.320 9.586 1.00 37.75 137 VAL A C 1
ATOM 1037 O O . VAL A 1 137 ? 22.645 -19.003 10.572 1.00 37.75 137 VAL A O 1
ATOM 1040 N N . THR A 1 138 ? 23.986 -18.551 8.843 1.00 42.81 138 THR A N 1
ATOM 1041 C CA . THR A 1 138 ? 25.143 -19.278 9.378 1.00 42.81 138 THR A CA 1
ATOM 1042 C C . THR A 1 138 ? 25.883 -18.357 10.342 1.00 42.81 138 THR A C 1
ATOM 1044 O O . THR A 1 138 ? 26.664 -17.504 9.916 1.00 42.81 138 THR A O 1
ATOM 1047 N N . LEU A 1 139 ? 25.631 -18.525 11.641 1.00 39.22 139 LEU A N 1
ATOM 1048 C CA . LEU A 1 139 ? 26.569 -18.108 12.679 1.00 39.22 139 LEU A CA 1
ATOM 1049 C C . LEU A 1 139 ? 27.785 -19.035 12.580 1.00 39.22 139 LEU A C 1
ATOM 1051 O O . LEU A 1 139 ? 27.648 -20.252 12.679 1.00 39.22 139 LEU A O 1
ATOM 1055 N N . LYS A 1 140 ? 28.956 -18.460 12.303 1.00 39.69 140 LYS A N 1
ATOM 1056 C CA . LYS A 1 140 ? 30.233 -19.134 12.539 1.00 39.69 140 LYS A CA 1
ATOM 1057 C C . LYS A 1 140 ? 30.590 -18.920 14.007 1.00 39.69 140 LYS A C 1
ATOM 1059 O O . LYS A 1 140 ? 30.587 -17.769 14.448 1.00 39.69 140 LYS A O 1
ATOM 1064 N N . ASP A 1 141 ? 30.833 -20.029 14.697 1.00 52.19 141 ASP A N 1
ATOM 1065 C CA . ASP A 1 141 ? 31.386 -20.104 16.054 1.00 52.19 141 ASP A CA 1
ATOM 1066 C C . ASP A 1 141 ? 32.773 -19.445 16.162 1.00 52.19 141 ASP A C 1
ATOM 1068 O O . ASP A 1 141 ? 33.539 -19.496 15.165 1.00 52.19 141 ASP A O 1
#